Protein AF-A0A8T6VSH2-F1 (afdb_monomer)

Foldseek 3Di:
DVVCVVCVVVVHDDDDQPPQDDLCPPPCCVVPVVVSLLSLVVSVVSCVVVPHDDDDPDPRNVVSNVVSVVCLVVDVPVVVVSVVVVVVD

Sequence (89 aa):
ASMCRVAESLGMELKYLEDVACCGSPNLRAMDFHGWVMVNARTLALSDRIGHDIVTPCNGCFGSLKDVYHLLKHDAKYRERVNAELEQD

Secondary structure (DSSP, 8-state):
-HHHHHHHHTT------TTPPP--TTHHHHH-HHHHHHHHHHHHHHHHHHT-----S-HHHHHHHHHHHHHHHH-HHHHHHHHHHHTT-

pLDDT: mean 95.15, std 4.51, range [65.5, 98.44]

Structure (mmCIF, N/CA/C/O backbone):
data_AF-A0A8T6VSH2-F1
#
_entry.id   AF-A0A8T6VSH2-F1
#
loop_
_atom_site.group_PDB
_at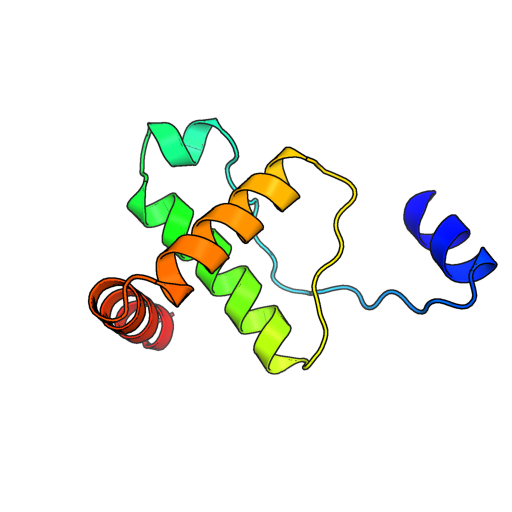om_site.id
_atom_site.type_symbol
_atom_site.label_atom_id
_atom_site.label_alt_id
_atom_site.label_comp_id
_atom_site.label_asym_id
_atom_site.label_entity_id
_atom_site.label_seq_id
_atom_site.pdbx_PDB_ins_code
_atom_site.Cartn_x
_atom_site.Cartn_y
_atom_site.Cartn_z
_atom_site.occupancy
_atom_site.B_iso_or_equiv
_atom_site.auth_seq_id
_atom_site.auth_comp_id
_atom_site.auth_asym_id
_atom_site.auth_atom_id
_atom_site.pdbx_PDB_model_num
ATOM 1 N N . ALA A 1 1 ? -5.527 9.168 17.454 1.00 76.88 1 ALA A N 1
ATOM 2 C CA . ALA A 1 1 ? -6.561 9.417 18.484 1.00 76.88 1 ALA A CA 1
ATOM 3 C C . ALA A 1 1 ? -7.956 9.588 17.877 1.00 76.88 1 ALA A C 1
ATOM 5 O O . ALA A 1 1 ? -8.806 8.756 18.157 1.00 76.88 1 ALA A O 1
ATOM 6 N N . SER A 1 2 ? -8.208 10.600 17.032 1.00 92.88 2 SER A N 1
ATOM 7 C CA . SER A 1 2 ? -9.563 10.862 16.503 1.00 92.88 2 SER A CA 1
ATOM 8 C C . SER A 1 2 ? -10.145 9.702 15.689 1.00 92.88 2 SER A C 1
ATOM 10 O O . SER A 1 2 ? -11.263 9.287 15.954 1.00 92.88 2 SER A O 1
ATOM 12 N N . MET A 1 3 ? -9.372 9.129 14.760 1.00 93.38 3 MET A N 1
ATOM 13 C CA . MET A 1 3 ? -9.821 7.992 13.943 1.00 93.38 3 MET A CA 1
ATOM 14 C C . MET A 1 3 ? -10.201 6.767 14.789 1.00 93.38 3 MET A C 1
ATOM 16 O O . MET A 1 3 ? -11.241 6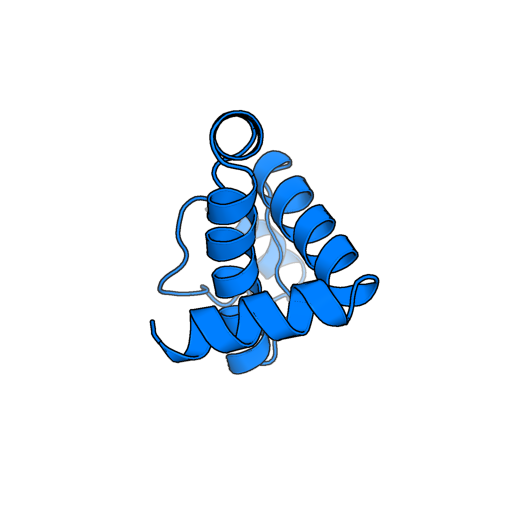.170 14.544 1.00 93.38 3 MET A O 1
ATOM 20 N N . CYS A 1 4 ? -9.402 6.436 15.810 1.00 93.25 4 CYS A N 1
ATOM 21 C CA . CYS A 1 4 ? -9.680 5.324 16.724 1.00 93.25 4 CYS A CA 1
ATOM 22 C C . CYS A 1 4 ? -11.011 5.522 17.458 1.00 93.25 4 CYS A C 1
ATOM 24 O O . CYS A 1 4 ? -11.858 4.642 17.425 1.00 93.25 4 CYS A O 1
ATOM 26 N N . ARG A 1 5 ? -11.246 6.719 18.017 1.00 95.44 5 ARG A N 1
ATOM 27 C CA . ARG A 1 5 ? -12.506 7.043 18.710 1.00 95.44 5 ARG A CA 1
ATOM 28 C C . ARG A 1 5 ? -13.727 6.978 17.791 1.00 95.44 5 ARG A C 1
ATOM 30 O O . ARG A 1 5 ? -14.789 6.534 18.209 1.00 95.44 5 ARG A O 1
ATOM 37 N N . VAL A 1 6 ? -13.588 7.433 16.543 1.00 95.62 6 VAL A N 1
ATOM 38 C CA . VAL A 1 6 ? -14.671 7.341 15.551 1.00 95.62 6 VAL A CA 1
ATOM 39 C C . VAL A 1 6 ? -14.967 5.878 15.222 1.00 95.62 6 VAL A C 1
ATOM 41 O O . VAL A 1 6 ? -16.130 5.491 15.230 1.00 95.62 6 VAL A O 1
ATOM 44 N N . ALA A 1 7 ? -13.942 5.052 15.003 1.00 95.44 7 ALA A N 1
ATOM 45 C CA . ALA A 1 7 ? -14.118 3.624 14.749 1.00 95.44 7 ALA A CA 1
ATOM 46 C C . ALA A 1 7 ? -14.795 2.905 15.930 1.00 95.44 7 ALA A C 1
ATOM 48 O O . ALA A 1 7 ? -15.778 2.199 15.720 1.00 95.44 7 ALA A O 1
ATOM 49 N N . GLU A 1 8 ? -14.363 3.176 17.166 1.00 96.00 8 GLU A N 1
ATOM 50 C CA . GLU A 1 8 ? -14.996 2.653 18.386 1.00 96.00 8 GLU A CA 1
ATOM 51 C C . GLU A 1 8 ? -16.486 3.026 18.460 1.00 96.00 8 GLU A C 1
ATOM 53 O O . GLU A 1 8 ? -17.326 2.174 18.741 1.00 96.00 8 GLU A O 1
ATOM 58 N N . SER A 1 9 ? -16.838 4.278 18.137 1.00 97.12 9 SER A N 1
ATOM 59 C CA . SER A 1 9 ? -18.238 4.738 18.126 1.00 97.12 9 SER A CA 1
ATOM 60 C C . SER A 1 9 ? -19.107 4.052 17.064 1.00 97.12 9 SER A C 1
ATOM 62 O O . SER A 1 9 ? -20.326 3.996 17.208 1.00 97.12 9 SER A O 1
ATOM 64 N N . LEU A 1 10 ? -18.477 3.512 16.017 1.00 96.75 10 LEU A N 1
ATOM 65 C CA . LEU A 1 10 ? -19.116 2.744 14.949 1.00 96.75 10 LEU A CA 1
ATOM 66 C C . LEU A 1 10 ? -19.074 1.229 15.212 1.00 96.75 10 LEU A C 1
ATOM 68 O O . LEU A 1 10 ? -19.492 0.455 14.355 1.00 96.75 10 LEU A O 1
ATOM 72 N N . GLY A 1 11 ? -18.569 0.791 16.372 1.00 96.50 11 GLY A N 1
ATOM 73 C CA . GLY A 1 11 ? -18.427 -0.628 16.705 1.00 96.50 11 GLY A CA 1
ATOM 74 C C . GLY A 1 11 ? -17.338 -1.345 15.900 1.00 96.50 11 GLY A C 1
ATOM 75 O O . GLY A 1 11 ? -17.406 -2.559 15.730 1.00 96.50 11 GLY A O 1
ATOM 76 N N . MET A 1 12 ? -16.352 -0.607 15.382 1.00 95.38 12 MET A N 1
ATOM 77 C CA . MET A 1 12 ? -15.221 -1.146 14.628 1.00 95.38 12 MET A CA 1
ATOM 78 C C . MET A 1 12 ? -13.976 -1.259 15.512 1.00 95.38 12 MET A C 1
ATOM 80 O O . MET A 1 12 ? -13.590 -0.303 16.185 1.00 95.38 12 MET A O 1
ATOM 84 N N . GLU A 1 13 ? -13.297 -2.402 15.444 1.00 92.50 13 GLU A N 1
ATOM 85 C CA . GLU A 1 13 ? -11.974 -2.595 16.040 1.00 92.50 13 GLU A CA 1
ATOM 86 C C . GLU A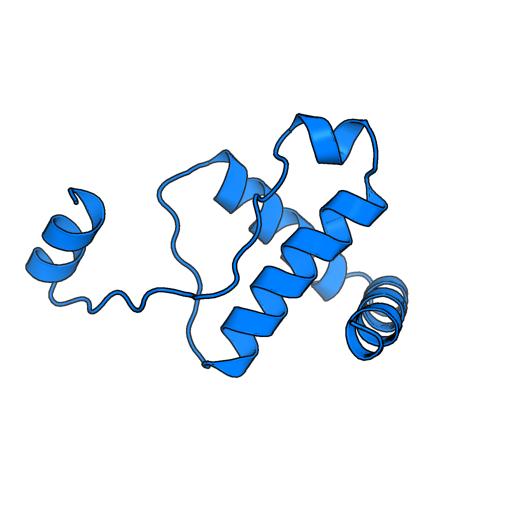 1 13 ? -10.893 -2.286 14.994 1.00 92.50 13 GLU A C 1
ATOM 88 O O . GLU A 1 13 ? -10.855 -2.900 13.928 1.00 92.50 13 GLU A O 1
ATOM 93 N N . LEU A 1 14 ? -10.004 -1.333 15.289 1.00 93.94 14 LEU A N 1
ATOM 94 C CA . LEU A 1 14 ? -8.844 -1.047 14.443 1.00 93.94 14 LEU A CA 1
ATOM 95 C C . LEU A 1 14 ? -7.608 -1.732 15.015 1.00 93.94 14 LEU A C 1
ATOM 97 O O . LEU A 1 14 ? -7.118 -1.349 16.077 1.00 93.94 14 LEU A O 1
ATOM 101 N N . LYS A 1 15 ? -7.072 -2.702 14.276 1.00 92.31 15 LYS A N 1
ATOM 102 C CA . LYS A 1 15 ? -5.794 -3.331 14.609 1.00 92.31 15 LYS A CA 1
ATOM 103 C C . LYS A 1 15 ? -4.646 -2.489 14.079 1.00 92.31 15 LYS A C 1
ATOM 105 O O . LYS A 1 15 ? -4.672 -2.033 12.936 1.00 92.31 15 LYS A O 1
ATOM 110 N N . TYR A 1 16 ? -3.643 -2.274 14.920 1.00 92.06 16 TYR A N 1
ATOM 111 C CA . TYR A 1 16 ? -2.434 -1.586 14.500 1.00 92.06 16 TYR A CA 1
ATOM 112 C C . TYR A 1 16 ? -1.589 -2.527 13.637 1.00 92.06 16 TYR A C 1
ATOM 114 O O . TYR A 1 16 ? -1.284 -3.642 14.057 1.00 92.06 16 TYR A O 1
ATOM 122 N N . LEU A 1 17 ? -1.239 -2.086 12.428 1.00 93.75 17 LEU A N 1
ATOM 123 C CA . LEU A 1 17 ? -0.331 -2.818 11.551 1.00 93.75 17 LEU A CA 1
ATOM 124 C C . LEU A 1 17 ? 1.104 -2.412 11.903 1.00 93.75 17 LEU A C 1
ATOM 126 O O . LEU A 1 17 ? 1.525 -1.289 11.621 1.00 93.75 17 LEU A O 1
ATOM 130 N N . GLU A 1 18 ? 1.823 -3.307 12.575 1.00 92.69 18 GLU A N 1
ATOM 131 C CA . GLU A 1 18 ? 3.225 -3.106 12.951 1.00 92.69 18 GLU A CA 1
ATOM 132 C C . GLU A 1 18 ? 4.158 -3.183 11.732 1.00 92.69 18 GLU A C 1
ATOM 134 O O . GLU A 1 18 ? 3.773 -3.638 10.655 1.00 92.69 18 GLU A O 1
ATOM 139 N N . ASP A 1 19 ? 5.389 -2.693 11.899 1.00 91.38 19 ASP A N 1
ATOM 140 C CA . ASP A 1 19 ? 6.453 -2.710 10.885 1.00 91.38 19 ASP A CA 1
ATOM 141 C C . ASP A 1 19 ? 6.135 -1.989 9.563 1.00 91.38 19 ASP A C 1
ATOM 143 O O . ASP A 1 19 ? 6.785 -2.232 8.546 1.00 91.38 19 ASP A O 1
ATOM 147 N N . VAL A 1 20 ? 5.165 -1.073 9.550 1.00 93.88 20 VAL A N 1
ATOM 148 C CA . VAL A 1 20 ? 4.827 -0.274 8.362 1.00 93.88 20 VAL A CA 1
ATOM 149 C C . VAL A 1 20 ? 5.818 0.875 8.173 1.00 93.88 20 VAL A C 1
ATOM 151 O O . VAL A 1 20 ? 6.021 1.703 9.063 1.00 93.88 20 VAL A O 1
ATOM 154 N N . ALA A 1 21 ? 6.395 0.964 6.975 1.00 92.81 21 ALA A N 1
ATOM 155 C CA . ALA A 1 21 ? 7.227 2.087 6.554 1.00 92.81 21 ALA A CA 1
ATOM 156 C C . ALA A 1 21 ? 6.388 3.235 5.957 1.00 92.81 21 ALA A C 1
ATOM 158 O O . ALA A 1 21 ? 5.203 3.095 5.653 1.00 92.81 21 ALA A O 1
ATOM 159 N N . CYS A 1 22 ? 7.007 4.400 5.751 1.00 95.38 22 CYS A N 1
ATOM 160 C CA . CYS A 1 22 ? 6.351 5.523 5.079 1.00 95.38 22 CYS A CA 1
ATOM 161 C C . CYS A 1 22 ? 6.012 5.177 3.617 1.00 95.38 22 CYS A C 1
ATOM 163 O O . CYS A 1 22 ? 6.866 4.689 2.882 1.00 95.38 22 CYS A O 1
ATOM 165 N N . CYS A 1 23 ? 4.801 5.520 3.158 1.00 95.62 23 CYS A N 1
ATOM 166 C CA . CYS A 1 23 ? 4.369 5.281 1.772 1.00 95.62 23 CYS A CA 1
ATOM 167 C C . CYS A 1 23 ? 5.161 6.079 0.717 1.00 95.62 23 CYS A C 1
ATOM 169 O O . CYS A 1 23 ? 5.045 5.804 -0.477 1.00 95.62 23 CYS A O 1
ATOM 171 N N . GLY A 1 24 ? 5.924 7.097 1.136 1.00 94.62 24 GLY A N 1
ATOM 172 C CA . GLY A 1 24 ? 6.788 7.898 0.266 1.00 94.62 24 GLY A CA 1
ATOM 173 C C . GLY A 1 24 ? 6.057 8.877 -0.663 1.00 94.62 24 GLY A C 1
ATOM 174 O O . GLY A 1 24 ? 6.687 9.490 -1.524 1.00 94.62 24 GLY A O 1
ATOM 175 N N . SER A 1 25 ? 4.741 9.052 -0.514 1.00 90.62 25 SER A N 1
ATOM 176 C CA . SER A 1 25 ? 3.949 9.928 -1.385 1.00 90.62 25 SER A CA 1
ATOM 177 C C . SER A 1 25 ? 4.260 11.422 -1.194 1.00 90.62 25 SER A C 1
ATOM 179 O O . SER A 1 25 ? 4.304 11.876 -0.050 1.00 90.62 25 SER A O 1
ATOM 181 N N . PRO A 1 26 ? 4.341 12.231 -2.274 1.00 89.50 26 PRO A N 1
ATOM 182 C CA . PRO A 1 26 ? 4.475 11.841 -3.687 1.00 89.50 26 PRO A CA 1
ATOM 183 C C . PRO A 1 26 ? 5.944 11.710 -4.140 1.00 89.50 26 PRO A C 1
ATOM 185 O O . PRO A 1 26 ? 6.211 11.247 -5.246 1.00 89.50 26 PRO A O 1
ATOM 188 N N . ASN A 1 27 ? 6.896 12.132 -3.305 1.00 95.94 27 ASN A N 1
ATOM 189 C CA . ASN A 1 27 ? 8.284 12.358 -3.708 1.00 95.94 27 ASN A CA 1
ATOM 190 C C . ASN A 1 27 ? 9.018 11.065 -4.078 1.00 95.94 27 ASN A C 1
ATOM 192 O O . ASN A 1 27 ? 9.732 11.042 -5.076 1.00 95.94 27 ASN A O 1
ATOM 196 N N . LEU A 1 28 ? 8.829 9.985 -3.312 1.00 96.81 28 LEU A N 1
ATOM 197 C CA . LEU A 1 28 ? 9.490 8.709 -3.588 1.00 96.81 28 LEU A CA 1
ATOM 198 C C . LEU A 1 28 ? 9.027 8.148 -4.927 1.00 96.81 28 LEU A C 1
ATOM 200 O O . LEU A 1 28 ? 9.859 7.762 -5.729 1.00 96.81 28 LEU A O 1
ATOM 204 N N . ARG A 1 29 ? 7.724 8.216 -5.222 1.00 95.88 29 ARG A N 1
ATOM 205 C CA . ARG A 1 29 ? 7.181 7.797 -6.521 1.00 95.88 29 ARG A CA 1
ATOM 206 C C . ARG A 1 29 ? 7.854 8.514 -7.695 1.00 95.88 29 ARG A C 1
ATOM 208 O O . ARG A 1 29 ? 8.024 7.908 -8.748 1.00 95.88 29 ARG A O 1
ATOM 215 N N . ALA A 1 30 ? 8.193 9.792 -7.526 1.00 9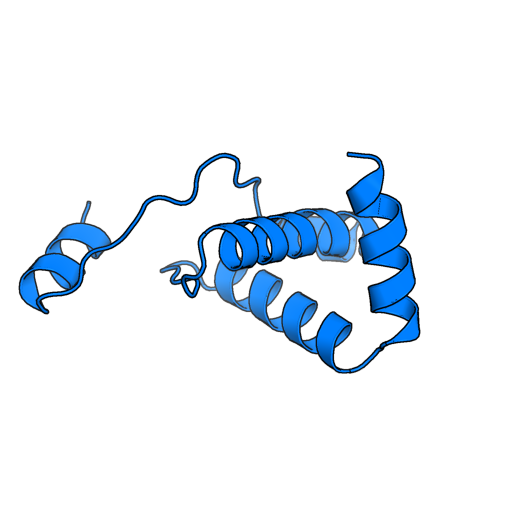6.62 30 ALA A N 1
ATOM 216 C CA . ALA A 1 30 ? 8.834 10.595 -8.563 1.00 96.62 30 ALA A CA 1
ATOM 217 C C . ALA A 1 30 ? 10.344 10.328 -8.689 1.00 96.62 30 ALA A C 1
ATOM 219 O O . ALA A 1 30 ? 10.868 10.358 -9.799 1.00 96.62 30 ALA A O 1
ATOM 220 N N . MET A 1 31 ? 11.039 10.091 -7.573 1.00 97.56 31 MET A N 1
ATOM 221 C CA . MET A 1 31 ? 12.495 9.888 -7.551 1.00 97.56 31 MET A CA 1
ATOM 222 C C . MET A 1 31 ? 12.901 8.435 -7.821 1.00 97.56 31 MET A C 1
ATOM 224 O O . MET A 1 31 ? 13.867 8.191 -8.536 1.00 97.56 31 MET A O 1
ATOM 228 N N . ASP A 1 32 ? 12.167 7.485 -7.248 1.00 97.62 32 ASP A N 1
ATOM 229 C CA . ASP A 1 32 ? 12.377 6.047 -7.376 1.00 97.62 32 ASP A CA 1
ATOM 230 C C . ASP A 1 32 ? 11.027 5.318 -7.360 1.00 97.62 32 ASP A C 1
ATOM 232 O O . ASP A 1 32 ? 10.473 4.945 -6.319 1.00 97.62 32 ASP A O 1
ATOM 236 N N . PHE A 1 33 ? 10.490 5.106 -8.560 1.00 96.81 33 PHE A N 1
ATOM 237 C CA . PHE A 1 33 ? 9.224 4.409 -8.741 1.00 96.81 33 PHE A CA 1
ATOM 238 C C . PHE A 1 33 ? 9.269 2.972 -8.211 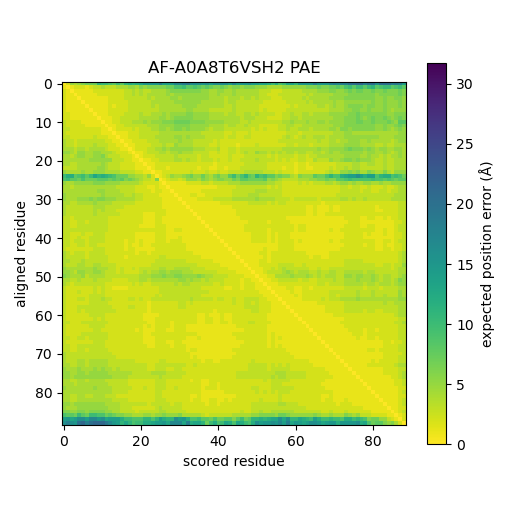1.00 96.81 33 PHE A C 1
ATOM 240 O O . PHE A 1 33 ? 8.277 2.490 -7.668 1.00 96.81 33 PHE A O 1
ATOM 247 N N . HIS A 1 34 ? 10.398 2.280 -8.363 1.00 97.12 34 HIS A N 1
ATOM 248 C CA . HIS A 1 34 ? 10.491 0.879 -7.977 1.00 97.12 34 HIS A CA 1
ATOM 249 C C . HIS A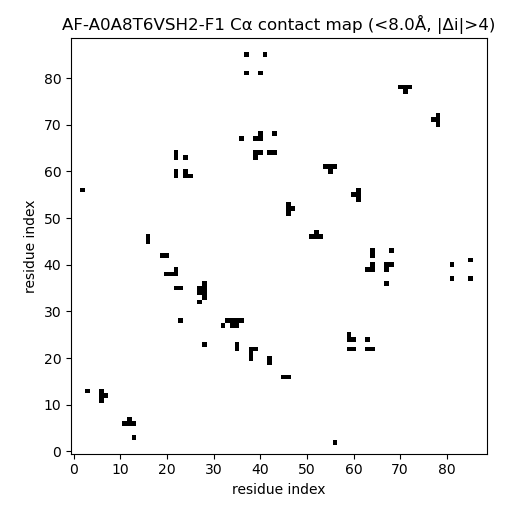 1 34 ? 10.617 0.734 -6.459 1.00 97.12 34 HIS A C 1
ATOM 251 O O . HIS A 1 34 ? 9.853 -0.026 -5.869 1.00 97.12 34 HIS A O 1
ATOM 257 N N . GLY A 1 35 ? 11.454 1.547 -5.808 1.00 96.88 35 GLY A N 1
ATOM 258 C CA . GLY A 1 35 ? 11.492 1.639 -4.348 1.00 96.88 35 GLY A CA 1
ATOM 259 C C . GLY A 1 35 ? 10.135 2.027 -3.754 1.00 96.88 35 GLY A C 1
ATOM 260 O O . GLY A 1 35 ? 9.698 1.433 -2.769 1.00 96.88 35 GLY A O 1
ATOM 261 N N . TRP A 1 36 ? 9.403 2.947 -4.396 1.00 97.94 36 TRP A N 1
ATOM 262 C CA . TRP A 1 36 ? 8.025 3.274 -4.011 1.00 97.94 36 TRP A CA 1
ATOM 263 C C . TRP A 1 36 ? 7.073 2.075 -4.122 1.00 97.94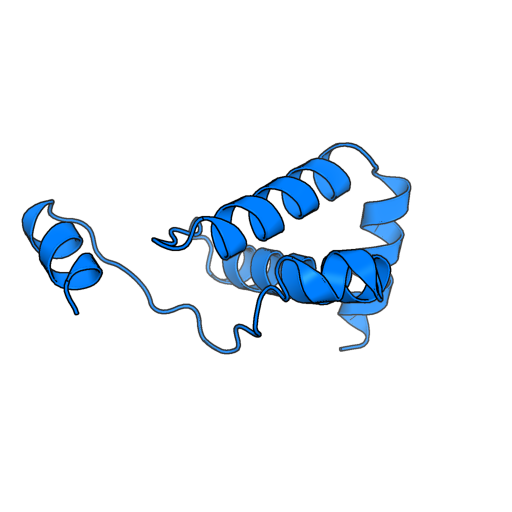 36 TRP A C 1
ATOM 265 O O . TRP A 1 36 ? 6.268 1.858 -3.214 1.00 97.94 36 TRP A O 1
ATOM 275 N N . VAL A 1 37 ? 7.161 1.270 -5.186 1.00 97.88 37 VAL A N 1
ATOM 276 C CA . VAL A 1 37 ? 6.391 0.021 -5.282 1.00 97.88 37 VAL A CA 1
ATOM 277 C C . VAL A 1 37 ? 6.763 -0.915 -4.138 1.00 97.88 37 VAL A C 1
ATOM 279 O O . VAL A 1 37 ? 5.859 -1.399 -3.466 1.00 97.88 37 VAL A O 1
ATOM 282 N N . MET A 1 38 ? 8.053 -1.141 -3.884 1.00 97.50 38 MET A N 1
ATOM 283 C CA . MET A 1 38 ? 8.521 -2.120 -2.898 1.00 97.50 38 MET A CA 1
ATOM 284 C C . MET A 1 38 ? 8.031 -1.811 -1.480 1.00 97.50 38 MET A C 1
ATOM 286 O O . MET A 1 38 ? 7.461 -2.684 -0.825 1.00 97.50 38 MET A O 1
ATOM 290 N N . VAL A 1 39 ? 8.143 -0.560 -1.017 1.00 96.75 39 VAL A N 1
ATOM 291 C CA . VAL A 1 39 ? 7.693 -0.193 0.343 1.00 96.75 39 VAL A CA 1
ATOM 292 C C . VAL A 1 39 ? 6.177 -0.347 0.529 1.00 96.75 39 VAL A C 1
ATOM 294 O O . VAL A 1 39 ? 5.703 -0.770 1.589 1.00 96.75 39 VAL A O 1
ATOM 297 N N . ASN A 1 40 ? 5.394 -0.041 -0.509 1.00 97.75 40 ASN A N 1
ATOM 298 C CA . ASN A 1 40 ? 3.940 -0.180 -0.469 1.00 97.75 40 ASN A CA 1
ATOM 299 C C . ASN A 1 40 ? 3.514 -1.648 -0.652 1.00 97.75 40 ASN A C 1
ATOM 301 O O . ASN A 1 40 ? 2.600 -2.097 0.034 1.00 97.75 40 ASN A O 1
ATOM 305 N N . ALA A 1 41 ? 4.202 -2.419 -1.499 1.00 97.50 41 ALA A N 1
ATOM 306 C CA . ALA A 1 41 ? 3.983 -3.853 -1.671 1.00 97.50 41 ALA A CA 1
ATOM 307 C C . ALA A 1 41 ? 4.257 -4.622 -0.373 1.00 97.50 41 ALA A C 1
ATOM 309 O O . ALA A 1 41 ? 3.437 -5.443 0.029 1.00 97.50 41 ALA A O 1
ATOM 310 N N . ARG A 1 42 ? 5.335 -4.279 0.345 1.00 97.06 42 ARG A N 1
ATOM 311 C CA . ARG A 1 42 ? 5.630 -4.824 1.677 1.00 97.06 42 ARG A CA 1
ATOM 312 C C . ARG A 1 42 ? 4.497 -4.546 2.666 1.00 97.06 42 ARG A C 1
ATOM 314 O O . ARG A 1 42 ? 4.084 -5.435 3.400 1.00 97.06 42 ARG A O 1
ATOM 321 N N . THR A 1 43 ? 3.947 -3.332 2.652 1.00 97.06 43 THR A N 1
ATOM 322 C CA . THR A 1 43 ? 2.806 -2.964 3.510 1.00 97.06 43 THR A CA 1
ATOM 323 C C . THR A 1 43 ? 1.549 -3.780 3.178 1.00 97.06 43 THR A C 1
ATOM 325 O O . THR A 1 43 ? 0.857 -4.233 4.088 1.00 97.06 43 THR A O 1
ATOM 328 N N . LEU A 1 44 ? 1.270 -4.017 1.891 1.00 97.06 44 LEU A N 1
ATOM 329 C CA . LEU A 1 44 ? 0.169 -4.885 1.453 1.00 97.06 44 LEU A CA 1
ATOM 330 C C . LEU A 1 44 ? 0.388 -6.338 1.907 1.00 97.06 44 LEU A C 1
ATOM 332 O O . LEU A 1 44 ? -0.515 -6.927 2.493 1.00 97.06 44 LEU A O 1
ATOM 336 N N . ALA A 1 45 ? 1.598 -6.876 1.736 1.00 95.62 45 ALA A N 1
ATOM 337 C CA . ALA A 1 45 ? 1.950 -8.229 2.166 1.00 95.62 45 ALA A CA 1
ATOM 338 C C . ALA A 1 45 ? 1.825 -8.420 3.691 1.00 95.62 45 ALA A C 1
ATOM 340 O O . ALA A 1 45 ? 1.363 -9.464 4.154 1.00 95.62 45 ALA A O 1
ATOM 341 N N . LEU A 1 46 ? 2.182 -7.403 4.488 1.00 95.06 46 LEU A N 1
ATOM 342 C CA . LEU A 1 46 ? 1.969 -7.416 5.940 1.00 95.06 46 LEU A CA 1
ATOM 343 C C . LEU A 1 46 ? 0.480 -7.508 6.297 1.00 95.06 46 LEU A C 1
ATOM 345 O O . LEU A 1 46 ? 0.117 -8.260 7.203 1.00 95.06 46 LEU A O 1
ATOM 349 N N . SER A 1 47 ? -0.371 -6.769 5.581 1.00 95.19 47 SER A N 1
ATOM 350 C CA . SER A 1 47 ? -1.824 -6.807 5.775 1.00 95.19 47 SER A CA 1
ATOM 351 C C . SER A 1 47 ? -2.415 -8.166 5.405 1.00 95.19 47 SER A C 1
ATOM 353 O O . SER A 1 47 ? -3.186 -8.734 6.180 1.00 95.19 47 SER A O 1
ATOM 355 N N . ASP A 1 48 ? -1.990 -8.727 4.270 1.00 93.12 48 ASP A N 1
ATOM 356 C CA . ASP A 1 48 ? -2.411 -10.055 3.818 1.00 93.12 48 ASP A CA 1
ATOM 357 C C . ASP A 1 48 ? -2.028 -11.135 4.843 1.00 93.12 48 ASP A C 1
ATOM 359 O O . ASP A 1 48 ? -2.825 -12.027 5.136 1.00 93.12 48 ASP A O 1
ATOM 363 N N . ARG A 1 49 ? -0.847 -11.020 5.470 1.00 91.69 49 ARG A N 1
ATOM 364 C CA . ARG A 1 49 ? -0.379 -11.955 6.507 1.00 91.69 49 ARG A CA 1
ATOM 365 C C . ARG A 1 49 ? -1.259 -11.959 7.758 1.00 91.69 49 ARG A C 1
ATOM 367 O O . ARG A 1 49 ? -1.431 -13.013 8.366 1.00 91.69 49 ARG A O 1
ATOM 374 N N . ILE A 1 50 ? -1.797 -10.807 8.163 1.00 93.00 50 ILE A N 1
ATOM 375 C CA . ILE A 1 50 ? -2.695 -10.718 9.328 1.00 93.00 50 ILE A CA 1
ATOM 376 C C . ILE A 1 50 ? -4.167 -10.973 8.974 1.00 93.00 50 ILE A C 1
ATOM 378 O O . ILE A 1 50 ? -4.989 -11.111 9.881 1.00 93.00 50 ILE A O 1
ATOM 382 N N . GLY A 1 51 ? -4.499 -11.045 7.680 1.00 93.94 51 GLY A N 1
ATOM 383 C CA . GLY A 1 51 ? -5.838 -11.357 7.181 1.00 93.94 51 GLY A CA 1
ATOM 384 C C . GLY A 1 51 ? -6.868 -10.242 7.383 1.00 93.94 51 GLY A C 1
ATOM 385 O O . GLY A 1 51 ? -8.049 -10.541 7.548 1.00 93.94 51 GLY A O 1
ATOM 386 N N . HIS A 1 52 ? -6.437 -8.977 7.405 1.00 93.81 52 HIS A N 1
ATOM 387 C CA . HIS A 1 52 ? -7.317 -7.803 7.515 1.00 93.81 52 HIS A CA 1
ATOM 388 C C . HIS A 1 52 ? -7.064 -6.830 6.364 1.00 93.81 52 HIS A C 1
ATOM 390 O O . HIS A 1 52 ? -5.956 -6.769 5.835 1.00 93.81 52 HIS A O 1
ATOM 396 N N . ASP A 1 53 ? -8.078 -6.041 6.012 1.00 94.12 53 ASP A N 1
ATOM 397 C CA . ASP A 1 53 ? -7.937 -4.922 5.076 1.00 94.12 53 ASP A CA 1
ATOM 398 C C . ASP A 1 53 ? -7.264 -3.705 5.737 1.00 94.12 53 ASP A C 1
ATOM 400 O O . ASP A 1 53 ? -7.335 -3.502 6.952 1.00 94.12 53 ASP A O 1
ATOM 404 N N . ILE A 1 54 ? -6.660 -2.837 4.917 1.00 95.88 54 ILE A N 1
ATOM 405 C CA . ILE A 1 54 ? -6.019 -1.596 5.374 1.00 95.88 54 ILE A CA 1
ATOM 406 C C . ILE A 1 54 ? -7.004 -0.427 5.316 1.00 95.88 54 ILE A C 1
ATOM 408 O O . ILE A 1 54 ? -7.613 -0.153 4.281 1.00 95.88 54 ILE A O 1
ATOM 412 N N . VAL A 1 55 ? -7.060 0.354 6.396 1.00 95.12 55 VAL A N 1
ATOM 413 C CA . VAL A 1 55 ? -7.726 1.661 6.432 1.00 95.12 55 VAL A CA 1
ATOM 414 C C . VAL A 1 55 ? -6.728 2.750 6.821 1.00 95.12 55 VAL A C 1
ATOM 416 O O . VAL A 1 55 ? -5.891 2.570 7.703 1.00 95.12 55 VAL A O 1
ATOM 419 N N . THR A 1 56 ? -6.798 3.907 6.164 1.00 94.94 56 THR A N 1
ATOM 420 C CA . THR A 1 56 ? -5.916 5.044 6.454 1.00 94.94 56 THR A CA 1
ATOM 421 C C . THR A 1 56 ? -6.652 6.371 6.262 1.00 94.94 56 THR A C 1
ATOM 423 O O . THR A 1 56 ? -7.417 6.501 5.307 1.00 94.94 56 THR A O 1
ATOM 426 N N . PRO A 1 57 ? -6.434 7.375 7.133 1.00 94.12 57 PRO A N 1
ATOM 427 C CA . PRO A 1 57 ? -7.045 8.695 6.991 1.00 94.12 57 PRO A CA 1
ATOM 428 C C . PRO A 1 57 ? -6.230 9.621 6.070 1.00 94.12 57 PRO A C 1
ATOM 430 O O . PRO A 1 57 ? -6.604 10.772 5.864 1.00 94.12 57 PRO A O 1
ATOM 433 N N . CYS A 1 58 ? -5.084 9.158 5.558 1.00 95.94 58 CYS A N 1
ATOM 434 C CA . CYS A 1 58 ? -4.176 9.949 4.736 1.00 95.94 58 CYS A CA 1
ATOM 435 C C . CYS A 1 58 ? -4.379 9.642 3.248 1.00 95.94 58 CYS A C 1
ATOM 437 O O . CYS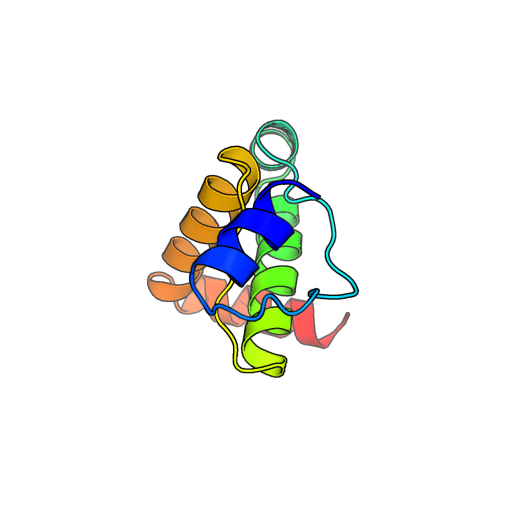 A 1 58 ? -4.106 8.527 2.801 1.00 95.94 58 CYS A O 1
ATOM 439 N N . ASN A 1 59 ? -4.755 10.655 2.461 1.00 96.25 59 ASN A N 1
ATOM 440 C CA . ASN A 1 59 ? -4.928 10.522 1.009 1.00 96.25 59 ASN A CA 1
ATOM 441 C C . ASN A 1 59 ? -3.652 10.050 0.292 1.00 96.25 59 ASN A C 1
ATOM 443 O O . ASN A 1 59 ? -3.742 9.289 -0.665 1.00 96.25 59 ASN A O 1
ATOM 447 N N . GLY A 1 60 ? -2.468 10.468 0.756 1.00 97.00 60 GLY A N 1
ATOM 448 C CA . GLY A 1 60 ? -1.189 10.038 0.178 1.00 97.00 60 GLY A CA 1
ATOM 449 C C . GLY A 1 60 ? -0.904 8.551 0.409 1.00 97.00 60 GLY A C 1
ATOM 450 O O . GLY A 1 60 ? -0.491 7.852 -0.518 1.00 97.00 60 GLY A O 1
ATOM 451 N N . CYS A 1 61 ? -1.190 8.053 1.618 1.00 97.25 61 CYS A N 1
ATOM 452 C CA . CYS A 1 61 ? -1.089 6.627 1.931 1.00 97.25 61 CYS A CA 1
ATOM 453 C C . CYS A 1 61 ? -2.123 5.824 1.139 1.00 97.25 61 CYS A C 1
ATOM 455 O O . CYS A 1 61 ? -1.764 4.834 0.509 1.00 97.25 61 CYS A O 1
ATOM 457 N N . PHE A 1 62 ? -3.383 6.277 1.123 1.00 97.62 62 PHE A N 1
ATOM 458 C CA . PHE A 1 62 ? -4.451 5.625 0.366 1.00 97.62 62 PHE A CA 1
ATOM 459 C C . PHE A 1 62 ? -4.103 5.531 -1.120 1.00 97.62 62 PHE A C 1
ATOM 461 O O . PHE A 1 62 ? -4.134 4.440 -1.679 1.00 97.62 62 PHE A O 1
ATOM 468 N N . GLY A 1 63 ? -3.722 6.649 -1.743 1.00 97.56 63 GLY A N 1
ATOM 469 C CA . GLY A 1 63 ? -3.353 6.687 -3.155 1.00 97.56 63 GLY A CA 1
ATOM 470 C C . GLY A 1 63 ? -2.175 5.770 -3.462 1.00 97.56 63 GLY A C 1
ATOM 471 O O . GLY A 1 63 ? -2.241 4.993 -4.407 1.00 97.56 63 GLY A O 1
ATOM 472 N N . SER A 1 64 ? -1.133 5.782 -2.624 1.00 97.94 64 SER A N 1
ATOM 473 C CA . SER A 1 64 ? 0.043 4.939 -2.861 1.00 97.94 64 SER A CA 1
ATOM 474 C C . SER A 1 64 ? -0.257 3.452 -2.753 1.00 97.94 64 SER A C 1
ATOM 476 O O . SER A 1 64 ? 0.055 2.694 -3.669 1.00 97.94 64 SER A O 1
ATOM 478 N N . LEU A 1 65 ? -0.923 3.040 -1.673 1.00 98.06 65 LEU A N 1
ATOM 479 C CA . LEU A 1 65 ? -1.309 1.646 -1.478 1.00 98.06 65 LEU A CA 1
ATOM 480 C C . LEU A 1 65 ? -2.279 1.188 -2.567 1.00 98.06 65 LEU A C 1
ATOM 482 O O . LEU A 1 65 ? -2.133 0.089 -3.097 1.00 98.06 65 LEU A O 1
ATOM 486 N N . LYS A 1 66 ? -3.251 2.031 -2.938 1.00 97.94 66 LYS A N 1
ATOM 487 C CA . LYS A 1 66 ? -4.253 1.691 -3.949 1.00 97.94 66 LYS A CA 1
ATOM 488 C C . LYS A 1 66 ? -3.649 1.562 -5.342 1.00 97.94 66 LYS A C 1
ATOM 490 O O . LYS A 1 66 ? -3.995 0.613 -6.046 1.00 97.94 66 LYS A O 1
ATOM 495 N N . ASP A 1 67 ? -2.758 2.471 -5.721 1.00 97.88 67 ASP A N 1
ATOM 496 C CA . ASP A 1 67 ? -2.091 2.447 -7.021 1.00 97.88 67 ASP A CA 1
ATOM 497 C C . ASP A 1 67 ? -1.161 1.238 -7.141 1.00 97.88 67 ASP A C 1
ATOM 499 O O . ASP A 1 67 ? -1.202 0.532 -8.148 1.00 97.88 67 ASP A O 1
ATOM 503 N N . VAL A 1 68 ? -0.372 0.946 -6.101 1.00 98.00 68 VAL A N 1
ATOM 504 C CA . VAL A 1 68 ? 0.509 -0.232 -6.084 1.00 98.00 68 VAL A CA 1
ATOM 505 C C . VAL A 1 68 ? -0.303 -1.525 -6.074 1.00 98.00 68 VAL A C 1
ATOM 507 O O . VAL A 1 68 ? -0.026 -2.417 -6.872 1.00 98.00 68 VAL A O 1
ATOM 510 N N . TYR A 1 69 ? -1.365 -1.613 -5.268 1.00 98.12 69 TYR A N 1
ATOM 511 C CA . TYR A 1 69 ? -2.290 -2.748 -5.309 1.00 98.12 69 TYR A CA 1
ATOM 512 C C . TYR A 1 69 ? -2.877 -2.942 -6.713 1.00 98.12 69 TYR A C 1
ATOM 514 O O . TYR A 1 69 ? -2.934 -4.062 -7.221 1.00 98.12 69 TYR A O 1
ATOM 522 N N . HIS A 1 70 ? -3.304 -1.856 -7.365 1.00 98.44 70 HIS A N 1
ATOM 523 C CA . HIS A 1 70 ? -3.847 -1.915 -8.717 1.00 98.44 70 HIS A CA 1
ATOM 524 C C . HIS A 1 70 ? -2.803 -2.417 -9.722 1.00 98.44 70 HIS A C 1
ATOM 526 O O . HIS A 1 70 ? -3.111 -3.331 -10.486 1.00 98.44 70 HIS A O 1
ATOM 532 N N . LEU A 1 71 ? -1.578 -1.889 -9.679 1.00 98.31 71 LEU A N 1
ATOM 533 C CA . LEU A 1 71 ? -0.468 -2.327 -10.526 1.00 98.31 71 LEU A CA 1
ATOM 534 C C . LEU A 1 71 ? -0.197 -3.829 -10.365 1.00 98.31 71 LEU A C 1
ATOM 536 O O . LEU A 1 71 ? -0.257 -4.568 -11.343 1.00 98.31 71 LEU A O 1
ATOM 540 N N . LEU A 1 72 ? 0.017 -4.301 -9.134 1.00 98.06 72 LEU A N 1
ATOM 541 C CA . LEU A 1 72 ? 0.339 -5.707 -8.856 1.00 98.06 72 LEU A CA 1
ATOM 542 C C . LEU A 1 72 ? -0.825 -6.657 -9.178 1.00 98.06 72 LEU A C 1
ATOM 544 O O . LEU A 1 72 ? -0.625 -7.838 -9.466 1.00 98.06 72 LEU A O 1
ATOM 548 N N . LYS A 1 73 ? -2.066 -6.166 -9.145 1.00 97.62 73 LYS A N 1
ATOM 549 C CA . LYS A 1 73 ? -3.237 -6.961 -9.522 1.00 97.62 73 LYS A CA 1
ATOM 550 C C . LYS A 1 73 ? -3.361 -7.159 -11.034 1.00 97.62 73 LYS A C 1
ATOM 552 O O . LYS A 1 73 ? -3.872 -8.200 -11.443 1.00 97.62 73 LYS A O 1
ATOM 557 N N . HIS A 1 74 ? -2.909 -6.196 -11.838 1.00 98.44 74 HIS A N 1
ATOM 558 C CA . HIS A 1 74 ? -3.105 -6.195 -13.294 1.00 98.44 74 HIS A CA 1
ATOM 559 C C . HIS A 1 74 ? -1.835 -6.508 -14.095 1.00 98.44 74 HIS A C 1
ATOM 561 O O . HIS A 1 74 ? -1.944 -6.890 -15.256 1.00 98.44 74 HIS A O 1
ATOM 567 N N . ASP A 1 75 ? -0.651 -6.417 -13.488 1.00 98.25 75 ASP A N 1
ATOM 568 C CA . ASP A 1 75 ? 0.617 -6.823 -14.093 1.00 98.25 75 ASP A CA 1
ATOM 569 C C . ASP A 1 75 ? 1.207 -8.025 -13.341 1.00 98.25 75 ASP A C 1
ATOM 571 O O . ASP A 1 75 ? 1.936 -7.890 -12.356 1.00 98.25 75 ASP A O 1
ATOM 575 N N . ALA A 1 76 ? 0.865 -9.230 -13.811 1.00 98.00 76 ALA A N 1
ATOM 576 C CA . ALA A 1 76 ? 1.313 -10.478 -13.195 1.00 98.00 76 ALA A CA 1
ATOM 577 C C . ALA A 1 76 ? 2.842 -10.627 -13.214 1.00 98.00 76 ALA A C 1
ATOM 579 O O . ALA A 1 76 ? 3.417 -11.064 -12.221 1.00 98.00 76 ALA A O 1
ATOM 580 N N . LYS A 1 77 ? 3.502 -10.205 -14.300 1.00 98.00 77 LYS A N 1
ATOM 581 C CA . LYS A 1 77 ? 4.960 -10.298 -14.443 1.00 98.00 77 LYS A CA 1
ATOM 582 C C . LYS A 1 77 ? 5.664 -9.376 -13.452 1.00 98.00 77 LYS A C 1
ATOM 584 O O . LYS A 1 77 ? 6.656 -9.757 -12.835 1.00 98.00 77 LYS A O 1
ATOM 589 N N . TYR A 1 78 ? 5.158 -8.155 -13.295 1.00 97.81 78 TYR A N 1
ATOM 590 C CA . TYR A 1 78 ? 5.716 -7.212 -12.334 1.00 97.81 78 TYR A CA 1
ATOM 591 C C . TYR A 1 78 ? 5.458 -7.658 -10.891 1.00 97.81 78 TYR A C 1
ATOM 593 O O . TYR A 1 78 ? 6.351 -7.556 -10.053 1.00 97.81 78 TYR A O 1
ATOM 601 N N . ARG A 1 79 ? 4.284 -8.240 -10.611 1.00 98.06 79 ARG A N 1
ATOM 602 C CA . ARG A 1 79 ? 3.989 -8.852 -9.310 1.00 98.06 79 ARG A CA 1
ATOM 603 C C . ARG A 1 79 ? 4.931 -10.005 -8.974 1.00 98.06 79 ARG A C 1
ATOM 605 O O . ARG A 1 79 ? 5.425 -10.053 -7.856 1.00 98.06 79 ARG A O 1
ATOM 612 N N . GLU A 1 80 ? 5.192 -10.912 -9.913 1.00 97.81 80 GLU A N 1
ATOM 613 C CA . GLU A 1 80 ? 6.136 -12.021 -9.709 1.00 97.81 80 GLU A CA 1
ATOM 614 C C . GLU A 1 80 ? 7.534 -11.511 -9.350 1.00 97.81 80 GLU A C 1
ATOM 616 O O . GLU A 1 80 ? 8.142 -12.006 -8.404 1.00 97.81 80 GLU A O 1
ATOM 621 N N . ARG A 1 81 ? 8.008 -10.472 -10.046 1.00 97.50 81 ARG A N 1
ATOM 622 C CA . ARG A 1 81 ? 9.283 -9.822 -9.728 1.00 97.50 81 ARG A CA 1
ATOM 623 C C . ARG A 1 81 ? 9.295 -9.243 -8.310 1.00 97.50 81 ARG A C 1
ATOM 625 O O . ARG A 1 81 ? 10.224 -9.517 -7.562 1.00 97.50 81 ARG A O 1
ATOM 632 N N . VAL A 1 82 ? 8.279 -8.460 -7.947 1.00 97.94 82 VAL A N 1
ATOM 633 C CA . VAL A 1 82 ? 8.180 -7.838 -6.614 1.00 97.94 82 VAL A CA 1
ATOM 634 C C . VAL A 1 82 ? 8.130 -8.896 -5.513 1.00 97.94 82 VAL A C 1
ATOM 636 O O . VAL A 1 82 ? 8.813 -8.753 -4.506 1.00 97.94 82 VAL A O 1
ATOM 639 N N . ASN A 1 83 ? 7.382 -9.984 -5.712 1.00 97.19 83 ASN A N 1
ATOM 640 C CA . ASN A 1 83 ? 7.326 -11.083 -4.749 1.00 97.19 83 ASN A CA 1
ATOM 641 C C . ASN A 1 83 ? 8.694 -11.757 -4.568 1.00 97.19 83 ASN A C 1
ATOM 643 O O . ASN A 1 83 ? 9.111 -11.964 -3.436 1.00 97.19 83 ASN A O 1
ATOM 647 N N . ALA A 1 84 ? 9.410 -12.041 -5.661 1.00 96.94 84 ALA A N 1
ATOM 648 C CA . ALA A 1 84 ? 10.740 -12.651 -5.594 1.00 96.94 84 ALA A CA 1
ATOM 649 C C . ALA A 1 84 ? 11.773 -11.763 -4.876 1.00 96.94 84 ALA A C 1
ATOM 651 O O . ALA A 1 84 ? 12.692 -12.27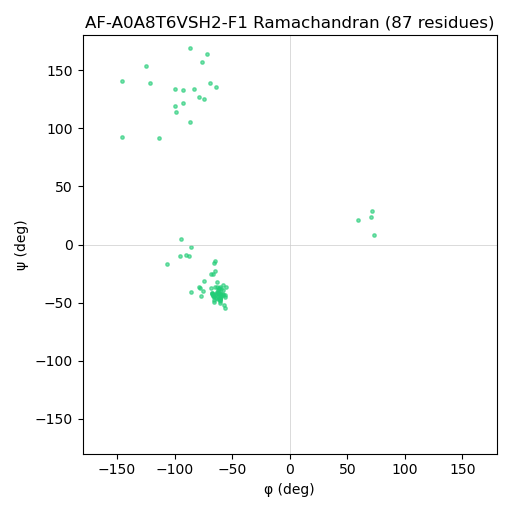4 -4.241 1.00 96.94 84 ALA A O 1
ATOM 652 N N . GLU A 1 85 ? 11.640 -10.439 -4.983 1.00 96.31 85 GLU A N 1
ATOM 653 C CA . GLU A 1 85 ? 12.486 -9.486 -4.260 1.00 96.31 85 GLU A CA 1
ATOM 654 C C . GLU A 1 85 ? 12.096 -9.393 -2.773 1.00 96.31 85 GLU A C 1
ATOM 656 O O . GLU A 1 85 ? 12.978 -9.363 -1.921 1.00 96.31 85 GLU A O 1
ATOM 661 N N . LEU A 1 86 ? 10.798 -9.411 -2.443 1.00 94.62 86 LEU A N 1
ATOM 662 C CA . LEU A 1 86 ? 10.314 -9.397 -1.054 1.00 94.62 86 LEU A CA 1
ATOM 663 C C . LEU A 1 86 ? 10.626 -10.686 -0.281 1.00 94.62 86 LEU A C 1
ATOM 665 O O . LEU A 1 86 ? 10.711 -10.643 0.937 1.00 94.62 86 LEU A O 1
ATOM 669 N N . GLU A 1 87 ? 10.803 -11.825 -0.953 1.00 92.44 87 GLU A N 1
ATOM 670 C CA . GLU A 1 87 ? 11.247 -13.073 -0.308 1.00 92.44 87 GLU A CA 1
ATOM 671 C C . GLU A 1 87 ? 12.685 -12.996 0.240 1.00 92.44 87 GLU A C 1
ATOM 673 O O . GLU A 1 87 ? 13.088 -13.857 1.023 1.00 92.44 87 GLU A O 1
ATOM 678 N N . GLN A 1 88 ? 13.465 -11.997 -0.184 1.00 82.06 88 GLN A N 1
ATOM 679 C CA . GLN A 1 88 ? 14.853 -11.789 0.244 1.00 82.06 88 GLN A CA 1
ATOM 680 C C . GLN A 1 88 ? 14.993 -10.793 1.406 1.00 82.06 88 GLN A C 1
ATOM 682 O O . GLN A 1 88 ? 16.097 -10.665 1.939 1.00 82.06 88 GLN A O 1
ATOM 687 N N . ASP A 1 89 ? 13.911 -10.091 1.761 1.00 65.50 89 ASP A N 1
ATOM 688 C CA . ASP A 1 89 ? 13.828 -9.094 2.844 1.00 65.50 89 ASP A CA 1
ATOM 689 C C . ASP A 1 89 ? 13.354 -9.743 4.159 1.00 65.50 89 ASP A C 1
ATOM 691 O O . ASP A 1 89 ? 13.978 -9.482 5.214 1.00 65.50 89 ASP A O 1
#

Mean predicted aligned error: 3.03 Å

Solvent-accessible surface area (backbone atoms only — not comparable to full-atom values): 5363 Å² total; per-residue (Å²): 111,70,68,58,55,52,35,50,77,71,75,42,86,83,80,83,74,77,94,63,73,78,54,42,62,68,61,33,50,74,77,36,52,64,63,30,41,50,52,31,50,51,47,50,53,53,30,60,74,73,71,51,86,91,84,72,95,42,69,52,48,46,52,42,44,50,51,44,52,50,48,45,72,73,34,62,71,60,32,52,53,52,50,63,55,57,76,73,110

Radius of gyration: 14.1 Å; Cα contacts (8 Å, |Δi|>4): 58; chains: 1; bounding box: 34×25×33 Å